Protein AF-A0A928JRU5-F1 (afdb_monomer_lite)

Foldseek 3Di:
DDPVVVVVVVVVVVVVVVVVVVVVVVVVVVVVVVVVVVVVVVVVVVVVVVVVPPDDPDDDPDDDDDDDDDDPPPPCPDPDDPVVPPPDPPVPPDPPVDLVVLLVVLLVVLVVLLVVLLVVLVPDPDPCSVVLNVQSVVLSVVLNVVLVVLNVDPDDSVVSNVVSVVSSVVSVVVSVVSVVSD

Sequence (182 aa):
MRKKDLLNQIKYLTQKVLEADKTVKKLNDDILDKEEEIRRLNEKIEAMEASYNEKPLEETISEQNEAEETIENDVSVPEMKYEDFNFAKESINEELDDVNDYAVKAISRIITESIKIGCVLASGDNPNKKELLNLTLGRTEVAKNEISSLIETNLSNAEKIKTIDNEENQVKEYYQSILAQL

Radius of gyration: 27.27 Å; chains: 1; bounding box: 64×40×86 Å

Secondary structure (DSSP, 8-state):
--HHHHHHHHHHHHHHHHHHHHHHHHHHHHHHHHHHHHHHHHHHHHHHHHHHTTS---SSSSS------------------GGGS-------------HHHHHHHHHHHHHHHHHHHHHHHHHS--TTHHHHHHHHHHHHHHHHHHHHHHHTSSS-HHHHHHHHHHHHHHHHHHHHHHHTT-

pLDDT: mean 78.16, std 20.5, range [34.72, 96.25]

Structure (mmCIF, N/CA/C/O backbone):
data_AF-A0A928JRU5-F1
#
_entry.id   AF-A0A928JRU5-F1
#
loop_
_atom_site.group_PDB
_atom_site.id
_atom_site.type_symbol
_atom_site.label_atom_id
_atom_site.label_alt_id
_atom_site.label_comp_id
_atom_site.label_asym_id
_atom_site.label_entity_id
_atom_site.label_seq_id
_atom_site.pdbx_PDB_ins_code
_atom_site.Cartn_x
_atom_site.Cartn_y
_atom_site.Cartn_z
_atom_site.occupancy
_atom_site.B_iso_or_equiv
_atom_site.auth_seq_id
_atom_site.auth_comp_id
_atom_site.auth_asym_id
_atom_site.auth_atom_id
_atom_site.pdbx_PDB_model_num
ATOM 1 N N . MET A 1 1 ? -21.771 -6.485 52.111 1.00 59.91 1 MET A N 1
ATOM 2 C CA . MET A 1 1 ? -22.221 -7.018 50.805 1.00 59.91 1 MET A CA 1
ATOM 3 C C . MET A 1 1 ? -23.178 -8.169 51.063 1.00 59.91 1 MET A C 1
ATOM 5 O O . MET A 1 1 ? -22.841 -9.017 51.883 1.00 59.91 1 MET A O 1
ATOM 9 N N . ARG A 1 2 ? -24.392 -8.177 50.499 1.00 85.81 2 ARG A N 1
ATOM 10 C CA . ARG A 1 2 ? -25.373 -9.226 50.832 1.00 85.81 2 ARG A CA 1
ATOM 11 C C . ARG A 1 2 ? -25.075 -10.484 50.014 1.00 85.81 2 ARG A C 1
ATOM 13 O O . ARG A 1 2 ? -24.599 -10.396 48.888 1.00 85.81 2 ARG A O 1
ATOM 20 N N . LYS A 1 3 ? -25.407 -11.663 50.551 1.00 88.25 3 LYS A N 1
ATOM 21 C CA . LYS A 1 3 ? -25.219 -12.974 49.891 1.00 88.25 3 LYS A CA 1
ATOM 22 C C . LYS A 1 3 ? -25.751 -13.010 48.446 1.00 88.25 3 LYS A C 1
ATOM 24 O O . LYS A 1 3 ? -25.159 -13.650 47.588 1.00 88.25 3 LYS A O 1
ATOM 29 N N . LYS A 1 4 ? -26.849 -12.296 48.176 1.00 89.62 4 LYS A N 1
ATOM 30 C CA . LYS A 1 4 ? -27.463 -12.170 46.845 1.00 89.62 4 LYS A CA 1
ATOM 31 C C . LYS A 1 4 ? -26.592 -11.384 45.853 1.00 89.62 4 LYS A C 1
ATOM 33 O O . LYS A 1 4 ? -26.512 -11.770 44.693 1.00 89.62 4 LYS A O 1
ATOM 38 N N . ASP A 1 5 ? -25.914 -10.336 46.317 1.00 91.06 5 ASP A N 1
ATOM 39 C CA . ASP A 1 5 ? -25.045 -9.494 45.484 1.00 91.06 5 ASP A CA 1
ATOM 40 C C . ASP A 1 5 ? -23.798 -10.276 45.055 1.00 91.06 5 ASP A C 1
ATOM 42 O O . ASP A 1 5 ? -23.427 -10.262 43.884 1.00 91.06 5 ASP A O 1
ATOM 46 N N . LEU A 1 6 ? -23.215 -11.040 45.986 1.00 89.88 6 LEU A N 1
ATOM 47 C CA . LEU A 1 6 ? -22.100 -11.952 45.709 1.00 89.88 6 LEU A CA 1
ATOM 48 C C . LEU A 1 6 ? -22.490 -13.030 44.689 1.00 89.88 6 LEU A C 1
ATOM 50 O O . LEU A 1 6 ? -21.728 -13.314 43.772 1.00 89.88 6 LEU A O 1
ATOM 54 N N . LEU A 1 7 ? -23.695 -13.598 44.803 1.00 93.38 7 LEU A N 1
ATOM 55 C CA . LEU A 1 7 ? -24.170 -14.621 43.868 1.00 93.38 7 LEU A CA 1
ATOM 56 C C . LEU A 1 7 ? -24.329 -14.073 42.439 1.00 93.38 7 LEU A C 1
ATOM 58 O O . LEU A 1 7 ? -23.999 -14.755 41.471 1.00 93.38 7 LEU A O 1
ATOM 62 N N . ASN A 1 8 ? -24.825 -12.841 42.309 1.00 91.75 8 ASN A N 1
ATOM 63 C CA . ASN A 1 8 ? -24.967 -12.175 41.016 1.00 91.75 8 ASN A CA 1
ATOM 64 C C . ASN A 1 8 ? -23.606 -11.832 40.402 1.00 91.75 8 ASN A C 1
ATOM 66 O O . ASN A 1 8 ? -23.420 -12.020 39.203 1.00 91.75 8 ASN A O 1
ATOM 70 N N . GLN A 1 9 ? -22.648 -11.386 41.218 1.00 91.44 9 GLN A N 1
ATOM 71 C CA . GLN A 1 9 ? -21.283 -11.143 40.755 1.00 91.44 9 GLN A CA 1
ATOM 72 C C . GLN A 1 9 ? -20.598 -12.421 40.289 1.00 91.44 9 GLN A C 1
ATOM 74 O O . GLN A 1 9 ? -19.991 -12.414 39.224 1.00 91.44 9 GLN A O 1
ATOM 79 N N . ILE A 1 10 ? -20.746 -13.524 41.027 1.00 93.06 10 ILE A N 1
ATOM 80 C CA . ILE A 1 10 ? -20.205 -14.823 40.614 1.00 93.06 10 ILE A CA 1
ATOM 81 C C . ILE A 1 10 ? -20.796 -15.232 39.264 1.00 93.06 10 ILE A C 1
ATOM 83 O O . ILE A 1 10 ? -20.038 -15.540 38.356 1.00 93.06 10 ILE A O 1
ATOM 87 N N . LYS A 1 11 ? -22.122 -15.153 39.082 1.00 93.50 11 LYS A N 1
ATOM 88 C CA . LYS A 1 11 ? -22.759 -15.475 37.791 1.00 93.50 11 LYS A CA 1
ATOM 89 C C . LYS A 1 11 ? -22.220 -14.627 36.639 1.00 93.50 11 LYS A C 1
ATOM 91 O O . LYS A 1 11 ? -21.908 -15.166 35.583 1.00 93.50 11 LYS A O 1
ATOM 96 N N . TYR A 1 12 ? -22.098 -13.320 36.855 1.00 92.12 12 TYR A N 1
ATOM 97 C CA . TYR A 1 12 ? -21.572 -12.396 35.853 1.00 92.12 12 TYR A CA 1
ATOM 98 C C . TYR A 1 12 ? -20.116 -12.706 35.490 1.00 92.12 12 TYR A C 1
ATOM 100 O O . TYR A 1 12 ? -19.767 -12.760 34.313 1.00 92.12 12 TYR A O 1
ATOM 108 N N . LEU A 1 13 ? -19.271 -12.959 36.493 1.00 93.12 13 LEU A N 1
ATOM 109 C CA . LEU A 1 13 ? -17.870 -13.310 36.277 1.00 93.12 13 LEU A CA 1
ATOM 110 C C . LEU A 1 13 ? -17.731 -14.663 35.574 1.00 93.12 13 LEU A C 1
ATOM 112 O O . LEU A 1 13 ? -16.951 -14.768 34.637 1.00 93.12 13 LEU A O 1
ATOM 116 N N . THR A 1 14 ? -18.519 -15.672 35.952 1.00 93.81 14 THR A N 1
ATOM 117 C CA . THR A 1 14 ? -18.525 -16.975 35.273 1.00 93.81 14 THR A CA 1
ATOM 118 C C . THR A 1 14 ? -18.911 -16.840 33.803 1.00 93.81 14 THR A C 1
ATOM 120 O O . THR A 1 14 ? -18.282 -17.461 32.952 1.00 93.81 14 THR A O 1
ATOM 123 N N . GLN A 1 15 ? -19.905 -16.008 33.487 1.00 92.12 15 GLN A N 1
ATOM 124 C CA . GLN A 1 15 ? -20.292 -15.770 32.101 1.00 92.12 15 GLN A CA 1
ATOM 125 C C . GLN A 1 15 ? -19.173 -15.084 31.306 1.00 92.12 15 GLN A C 1
ATOM 127 O O . GLN A 1 15 ? -18.856 -15.527 30.206 1.00 92.12 15 GLN A O 1
ATOM 132 N N . LYS A 1 16 ? -18.518 -14.073 31.889 1.00 93.75 16 LYS A N 1
ATOM 133 C CA . LYS A 1 16 ? -17.364 -13.417 31.261 1.00 93.75 16 LYS A CA 1
ATOM 134 C C . LYS A 1 16 ? -16.194 -14.362 31.015 1.00 93.75 16 LYS A C 1
ATOM 136 O O . LYS A 1 16 ? -15.569 -14.280 29.966 1.00 93.75 16 LYS A O 1
ATOM 141 N N . VAL A 1 17 ? -15.904 -15.257 31.960 1.00 94.75 17 VAL A N 1
ATOM 142 C CA . VAL A 1 17 ? -14.858 -16.277 31.788 1.00 94.75 17 VAL A CA 1
ATOM 143 C C . VAL A 1 17 ? -15.222 -17.219 30.641 1.00 94.75 17 VAL A C 1
ATOM 145 O O . VAL A 1 17 ? -14.391 -17.468 29.781 1.00 94.75 17 VAL A O 1
ATOM 148 N N . LEU A 1 18 ? -16.481 -17.657 30.552 1.00 93.62 18 LEU A N 1
ATOM 149 C CA . LEU A 1 18 ? -16.941 -18.517 29.458 1.00 93.62 18 LEU A CA 1
ATOM 150 C C . LEU A 1 18 ? -16.835 -17.833 28.079 1.00 93.62 18 LEU A C 1
ATOM 152 O O . LEU A 1 18 ? -16.519 -18.476 27.080 1.00 93.62 18 LEU A O 1
ATOM 156 N N . GLU A 1 19 ? -17.133 -16.535 28.002 1.00 93.12 19 GLU A N 1
ATOM 157 C CA . GLU A 1 19 ? -16.989 -15.734 26.778 1.00 93.12 19 GLU A CA 1
ATOM 158 C C . GLU A 1 19 ? -15.513 -15.536 26.398 1.00 93.12 19 GLU A C 1
ATOM 160 O O . GLU A 1 19 ? -15.153 -15.665 25.223 1.00 93.12 19 GLU A O 1
ATOM 165 N N . ALA A 1 20 ? -14.650 -15.301 27.389 1.00 91.19 20 ALA A N 1
ATOM 166 C CA . ALA A 1 20 ? -13.207 -15.227 27.192 1.00 91.19 20 ALA A CA 1
ATOM 167 C C . ALA A 1 20 ? -12.645 -16.565 26.688 1.00 91.19 20 ALA A C 1
ATOM 169 O O . ALA A 1 20 ? -11.932 -16.571 25.689 1.00 91.19 20 ALA A O 1
ATOM 170 N N . ASP A 1 21 ? -13.040 -17.697 27.279 1.00 92.94 21 ASP A N 1
ATOM 171 C CA . ASP A 1 21 ? -12.604 -19.035 26.853 1.00 92.94 21 ASP A CA 1
ATOM 172 C C . ASP A 1 21 ? -12.999 -19.340 25.402 1.00 92.94 21 ASP A C 1
ATOM 174 O O . ASP A 1 21 ? -12.212 -19.900 24.638 1.00 92.94 21 ASP A O 1
ATOM 178 N N . LYS A 1 22 ? -14.204 -18.931 24.981 1.00 92.94 22 LYS A N 1
ATOM 179 C CA . LYS A 1 22 ? -14.630 -19.053 23.576 1.00 92.94 22 LYS A CA 1
ATOM 180 C C . LYS A 1 22 ? -13.756 -18.222 22.642 1.00 92.94 22 LYS A C 1
ATOM 182 O O . LYS A 1 22 ? -13.404 -18.692 21.564 1.00 92.94 22 LYS A O 1
ATOM 187 N N . THR A 1 23 ? -13.416 -17.005 23.058 1.00 95.19 23 THR A N 1
ATOM 188 C CA . THR A 1 23 ? -12.553 -16.106 22.282 1.00 95.19 23 THR A CA 1
ATOM 189 C C . THR A 1 23 ? -11.142 -16.673 22.162 1.00 95.19 23 THR A C 1
ATOM 191 O O . THR A 1 23 ? -10.604 -16.730 21.063 1.00 95.19 23 THR A O 1
ATOM 194 N N . VAL A 1 24 ? -10.575 -17.164 23.267 1.00 94.12 24 VAL A N 1
ATOM 195 C CA . VAL A 1 24 ? -9.254 -17.808 23.294 1.00 94.12 24 VAL A CA 1
ATOM 196 C C . VAL A 1 24 ? -9.229 -19.031 22.387 1.00 94.12 24 VAL A C 1
ATOM 198 O O . VAL A 1 24 ? -8.288 -19.197 21.619 1.00 94.12 24 VAL A O 1
ATOM 201 N N . LYS A 1 25 ? -10.277 -19.862 22.421 1.00 93.75 25 LYS A N 1
ATOM 202 C CA . LYS A 1 25 ? -10.36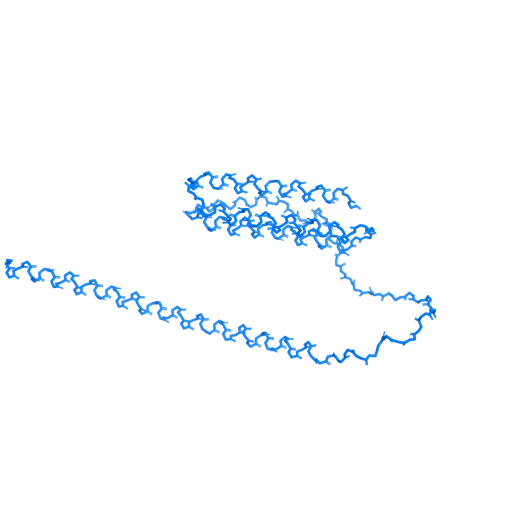7 -21.021 21.534 1.00 93.75 25 LYS A CA 1
ATOM 203 C C . LYS A 1 25 ? -10.349 -20.607 20.061 1.00 93.75 25 LYS A C 1
ATOM 205 O O . LYS A 1 25 ? -9.582 -21.174 19.298 1.00 93.75 25 LYS A O 1
ATOM 210 N N . LYS A 1 26 ? -11.142 -19.598 19.688 1.00 93.19 26 LYS A N 1
ATOM 211 C CA . LYS A 1 26 ? -11.169 -19.087 18.314 1.00 93.19 26 LYS A CA 1
ATOM 212 C C . LYS A 1 26 ? -9.799 -18.560 17.876 1.00 93.19 26 LYS A C 1
ATOM 214 O O . LYS A 1 26 ? -9.340 -18.906 16.802 1.00 93.19 26 LYS A O 1
ATOM 219 N N . LEU A 1 27 ? -9.134 -17.775 18.726 1.00 93.44 27 LEU A N 1
ATOM 220 C CA . LEU A 1 27 ? -7.796 -17.258 18.430 1.00 93.44 27 LEU A CA 1
ATOM 221 C C . LEU A 1 27 ? -6.762 -18.379 18.268 1.00 93.44 27 LEU A C 1
ATOM 223 O O . LEU A 1 27 ? -5.895 -18.275 17.412 1.00 93.44 27 LEU A O 1
ATOM 227 N N . ASN A 1 28 ? -6.855 -19.452 19.057 1.00 94.94 28 ASN A N 1
ATOM 228 C CA . ASN A 1 28 ? -5.986 -20.617 18.886 1.00 94.94 28 ASN A CA 1
ATOM 229 C C . ASN A 1 28 ? -6.232 -21.339 17.557 1.00 94.94 28 ASN A C 1
ATOM 231 O O . ASN A 1 28 ? -5.267 -21.756 16.921 1.00 94.94 28 ASN A O 1
ATOM 235 N N . ASP A 1 29 ? -7.494 -21.483 17.149 1.00 92.31 29 ASP A N 1
ATOM 236 C CA . ASP A 1 29 ? -7.839 -22.072 15.853 1.00 92.31 29 ASP A CA 1
ATOM 237 C C . ASP A 1 29 ? -7.281 -21.191 14.707 1.00 92.31 29 ASP A C 1
ATOM 239 O O . ASP A 1 29 ? -6.600 -21.697 13.819 1.00 92.31 29 ASP A O 1
ATOM 243 N N . ASP A 1 30 ? -7.440 -19.862 14.795 1.00 92.50 30 ASP A N 1
ATOM 244 C CA . ASP A 1 30 ? -6.900 -18.906 13.813 1.00 92.50 30 ASP A CA 1
ATOM 245 C C . ASP A 1 30 ? -5.351 -18.937 13.750 1.00 92.50 30 ASP A C 1
ATOM 247 O O . ASP A 1 30 ? -4.764 -18.808 12.673 1.00 92.50 30 ASP A O 1
ATOM 251 N N . ILE A 1 31 ? -4.667 -19.116 14.891 1.00 93.00 31 ILE A N 1
ATOM 252 C CA . ILE A 1 31 ? -3.200 -19.261 14.949 1.00 93.00 31 ILE A CA 1
ATOM 253 C C . ILE A 1 31 ? -2.753 -20.536 14.233 1.00 93.00 31 ILE A C 1
ATOM 255 O O . ILE A 1 31 ? -1.812 -20.478 13.443 1.00 93.00 31 ILE A O 1
ATOM 259 N N . LEU A 1 32 ? -3.426 -21.666 14.469 1.00 93.62 32 LEU A N 1
ATOM 260 C CA . LEU A 1 32 ? -3.097 -22.938 13.817 1.00 93.62 32 LEU A CA 1
ATOM 261 C C . LEU A 1 32 ? -3.215 -22.839 12.291 1.00 93.62 32 LEU A C 1
ATOM 263 O O . LEU A 1 32 ? -2.316 -23.286 11.574 1.00 93.62 32 LEU A O 1
ATOM 267 N N . ASP A 1 33 ? -4.274 -22.196 11.798 1.00 92.69 33 ASP A N 1
ATOM 268 C CA . ASP A 1 33 ? -4.468 -21.969 10.364 1.00 92.69 33 ASP A CA 1
ATOM 269 C C . ASP A 1 33 ? -3.334 -21.109 9.774 1.00 92.69 33 ASP A C 1
ATOM 271 O O . ASP A 1 33 ? -2.803 -21.402 8.696 1.00 92.69 33 ASP A O 1
ATOM 275 N N . LYS A 1 34 ? -2.906 -20.068 10.500 1.00 92.50 34 LYS A N 1
ATOM 276 C CA . LYS A 1 34 ? -1.802 -19.190 10.080 1.00 92.50 34 LYS A CA 1
ATOM 277 C C . LYS A 1 34 ? -0.442 -19.880 10.115 1.00 92.50 34 LYS A C 1
ATOM 279 O O . LYS A 1 34 ? 0.370 -19.660 9.217 1.00 92.50 34 LYS A O 1
ATOM 284 N N . GLU A 1 35 ? -0.185 -20.734 11.099 1.00 94.56 35 GLU A N 1
ATOM 285 C CA . GLU A 1 35 ? 1.037 -21.544 11.156 1.00 94.56 35 GLU A CA 1
ATOM 286 C C . GLU A 1 35 ? 1.127 -22.520 9.974 1.00 94.56 35 GLU A C 1
ATOM 288 O O . GLU A 1 35 ? 2.209 -22.743 9.424 1.00 94.56 35 GLU A O 1
ATOM 293 N N . GLU A 1 36 ? -0.002 -23.079 9.531 1.00 92.62 36 GLU A N 1
ATOM 294 C CA . GLU A 1 36 ? -0.041 -23.913 8.330 1.00 92.62 36 GLU A CA 1
ATOM 295 C C . GLU A 1 36 ? 0.204 -23.110 7.045 1.00 92.62 36 GLU A C 1
ATOM 297 O O . GLU A 1 36 ? 0.941 -23.569 6.169 1.00 92.62 36 GLU A O 1
ATOM 302 N N . GLU A 1 37 ? -0.341 -21.898 6.943 1.00 94.25 37 GLU A N 1
ATOM 303 C CA . GLU A 1 37 ? -0.075 -20.988 5.824 1.00 94.25 37 GLU A CA 1
ATOM 304 C C . GLU A 1 37 ? 1.415 -20.619 5.731 1.00 94.25 37 GLU A C 1
ATOM 306 O O . GLU A 1 37 ? 2.017 -20.743 4.661 1.00 94.25 37 GLU A O 1
ATOM 311 N N . ILE A 1 38 ? 2.035 -20.250 6.858 1.00 92.81 38 ILE A N 1
ATOM 312 C CA . ILE A 1 38 ? 3.472 -19.940 6.934 1.00 92.81 38 ILE A CA 1
ATOM 313 C C . ILE A 1 38 ? 4.308 -21.142 6.490 1.00 92.81 38 ILE A C 1
ATOM 315 O O . ILE A 1 38 ? 5.242 -20.984 5.704 1.00 92.81 38 ILE A O 1
ATOM 319 N N . ARG A 1 39 ? 3.957 -22.352 6.939 1.00 94.50 39 ARG A N 1
ATOM 320 C CA . ARG A 1 39 ? 4.653 -23.584 6.541 1.00 94.50 39 ARG A CA 1
ATOM 321 C C . ARG A 1 39 ? 4.636 -23.778 5.024 1.00 94.50 39 ARG A C 1
ATOM 323 O O . ARG A 1 39 ? 5.687 -23.992 4.431 1.00 94.50 39 ARG A O 1
ATOM 330 N N . ARG A 1 40 ? 3.466 -23.632 4.390 1.00 92.50 40 ARG A N 1
ATOM 331 C CA . ARG A 1 40 ? 3.313 -23.765 2.929 1.00 92.50 40 ARG A CA 1
ATOM 332 C C . ARG A 1 40 ? 4.105 -22.705 2.165 1.00 92.50 40 ARG A C 1
ATOM 334 O O . ARG A 1 40 ? 4.665 -22.994 1.110 1.00 92.50 40 ARG A O 1
ATOM 341 N N . LEU A 1 41 ? 4.140 -21.473 2.673 1.00 92.25 41 LEU A N 1
ATOM 342 C CA . LEU A 1 41 ? 4.920 -20.397 2.061 1.00 92.25 41 LEU A CA 1
ATOM 343 C C . LEU A 1 41 ? 6.425 -20.657 2.173 1.00 92.25 41 LEU A C 1
ATOM 345 O O . LEU A 1 41 ? 7.129 -20.475 1.183 1.00 92.25 41 LEU A O 1
ATOM 349 N N . ASN A 1 42 ? 6.902 -21.144 3.319 1.00 92.31 42 ASN A N 1
ATOM 350 C CA . ASN A 1 42 ? 8.309 -21.501 3.504 1.00 92.31 42 ASN A CA 1
ATOM 351 C C . ASN A 1 42 ? 8.735 -22.651 2.582 1.00 92.31 42 ASN A C 1
ATOM 353 O O . ASN A 1 42 ? 9.754 -22.531 1.912 1.00 92.31 42 ASN A O 1
ATOM 357 N N . GLU A 1 43 ? 7.922 -23.705 2.450 1.00 92.25 43 GLU A N 1
ATOM 358 C CA . GLU A 1 43 ? 8.180 -24.796 1.493 1.00 92.25 43 GLU A CA 1
ATOM 359 C C . GLU A 1 43 ? 8.287 -24.274 0.047 1.00 92.25 43 GLU A C 1
ATOM 361 O O . GLU A 1 43 ? 9.132 -24.715 -0.733 1.00 92.25 43 GLU A O 1
ATOM 366 N N . LYS A 1 44 ? 7.455 -23.290 -0.322 1.00 92.62 44 LYS A N 1
ATOM 367 C CA . LYS A 1 44 ? 7.504 -22.658 -1.647 1.00 92.62 44 LYS A CA 1
ATOM 368 C C . LYS A 1 44 ? 8.761 -21.806 -1.843 1.00 92.62 44 LYS A C 1
ATOM 370 O O . LYS A 1 44 ? 9.297 -21.788 -2.950 1.00 92.62 44 LYS A O 1
ATOM 375 N N . ILE A 1 45 ? 9.207 -21.098 -0.805 1.00 89.44 45 ILE A N 1
ATOM 376 C CA . ILE A 1 45 ? 10.455 -20.323 -0.827 1.00 89.44 45 ILE A CA 1
ATOM 377 C C . ILE A 1 45 ? 11.642 -21.271 -0.999 1.00 89.44 45 ILE A C 1
ATOM 379 O O . ILE A 1 45 ? 12.417 -21.079 -1.930 1.00 89.44 45 ILE A O 1
ATOM 383 N N . GLU A 1 46 ? 11.729 -22.339 -0.204 1.00 90.38 46 GLU A N 1
ATOM 384 C CA . GLU A 1 46 ? 12.803 -23.337 -0.309 1.00 90.38 46 GLU A CA 1
ATOM 385 C C . GLU A 1 46 ? 12.858 -23.979 -1.705 1.00 90.38 46 GLU A C 1
ATOM 387 O O . GLU A 1 46 ? 13.931 -24.105 -2.294 1.00 90.38 46 GLU A O 1
ATOM 392 N N . ALA A 1 47 ? 11.704 -24.328 -2.285 1.00 84.81 47 ALA A N 1
ATOM 393 C CA . ALA A 1 47 ? 11.640 -24.861 -3.647 1.00 84.81 47 ALA A CA 1
ATOM 394 C C . ALA A 1 47 ? 12.133 -23.850 -4.700 1.00 84.81 47 ALA A C 1
ATOM 396 O O . ALA A 1 47 ? 12.791 -24.223 -5.674 1.00 84.81 47 ALA A O 1
ATOM 397 N N . MET A 1 48 ? 11.828 -22.564 -4.509 1.00 83.81 48 MET A N 1
ATOM 398 C CA . MET A 1 48 ? 12.268 -21.495 -5.402 1.00 83.81 48 MET A CA 1
ATOM 399 C C . MET A 1 48 ? 13.775 -21.237 -5.273 1.00 83.81 48 MET A C 1
ATOM 401 O O . MET A 1 48 ? 14.460 -21.130 -6.289 1.00 83.81 48 MET A O 1
ATOM 405 N N . GLU A 1 49 ? 14.309 -21.217 -4.052 1.00 84.56 49 GLU A N 1
ATOM 406 C CA . GLU A 1 49 ? 15.743 -21.073 -3.775 1.00 84.56 49 GLU A CA 1
ATOM 407 C C . GLU A 1 49 ? 16.558 -22.253 -4.324 1.00 84.56 49 GLU A C 1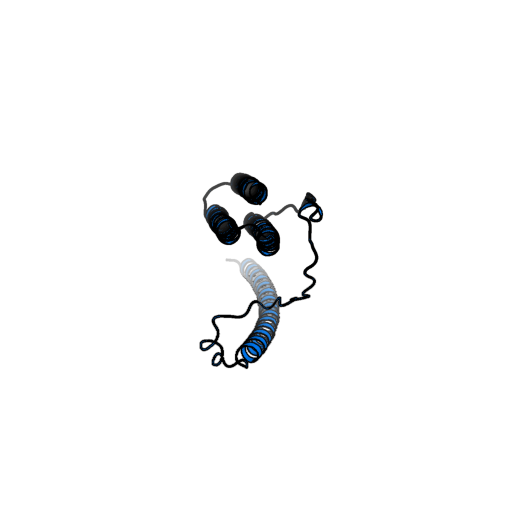
ATOM 409 O O . GLU A 1 49 ? 17.613 -22.046 -4.927 1.00 84.56 49 GLU A O 1
ATOM 414 N N . ALA A 1 50 ? 16.048 -23.483 -4.204 1.00 79.44 50 ALA A N 1
ATOM 415 C CA . ALA A 1 50 ? 16.673 -24.664 -4.798 1.00 79.44 50 ALA A CA 1
ATOM 416 C C . ALA A 1 50 ? 16.762 -24.556 -6.330 1.00 79.44 50 ALA A C 1
ATOM 418 O O . ALA A 1 50 ? 17.806 -24.855 -6.906 1.00 79.44 50 ALA A O 1
ATOM 419 N N . SER A 1 51 ? 15.712 -24.050 -6.989 1.00 74.19 51 SER A N 1
ATOM 420 C CA . SER A 1 51 ? 15.718 -23.836 -8.446 1.00 74.19 51 SER A CA 1
ATOM 421 C C . SER A 1 51 ? 16.677 -22.729 -8.906 1.00 74.19 51 SER A C 1
ATOM 423 O O . SER A 1 51 ? 17.151 -22.748 -10.041 1.00 74.19 51 SER A O 1
ATOM 425 N N . TYR A 1 52 ? 16.982 -21.765 -8.032 1.00 64.19 52 TYR A N 1
ATOM 426 C CA . TYR A 1 52 ? 17.868 -20.641 -8.337 1.00 64.19 52 TYR A CA 1
ATOM 427 C C . TYR A 1 52 ? 19.356 -21.007 -8.189 1.00 64.19 52 TYR A C 1
ATOM 429 O O . TYR A 1 52 ? 20.195 -20.487 -8.921 1.00 64.19 52 TYR A O 1
ATOM 437 N N . ASN A 1 53 ? 19.687 -21.949 -7.300 1.00 60.38 53 ASN A N 1
ATOM 438 C CA . ASN A 1 53 ? 21.067 -22.356 -7.012 1.00 60.38 53 ASN A CA 1
ATOM 439 C C . ASN A 1 53 ? 21.637 -23.446 -7.952 1.00 60.38 53 ASN A C 1
ATOM 441 O O . ASN A 1 53 ? 22.804 -23.807 -7.809 1.00 60.38 53 ASN A O 1
ATOM 445 N N . GLU A 1 54 ? 20.874 -23.955 -8.930 1.00 55.84 54 GLU A N 1
ATOM 446 C CA . GLU A 1 54 ? 21.337 -24.973 -9.900 1.00 55.84 54 GLU A CA 1
ATOM 447 C C . GLU A 1 54 ? 21.966 -24.414 -11.199 1.00 55.84 54 GLU A C 1
ATOM 449 O O . GLU A 1 54 ? 22.369 -25.190 -12.066 1.00 55.84 54 GLU A O 1
ATOM 454 N N . LYS A 1 55 ? 22.130 -23.091 -11.358 1.00 51.56 55 LYS A N 1
ATOM 455 C CA . LYS A 1 55 ? 22.937 -22.520 -12.458 1.00 51.56 55 LYS A CA 1
ATOM 456 C C . LYS A 1 55 ? 24.295 -22.026 -11.944 1.00 51.56 55 LYS A C 1
ATOM 458 O O . LYS A 1 55 ? 24.338 -20.969 -11.315 1.00 51.56 55 LYS A O 1
ATOM 463 N N . PRO A 1 56 ? 25.411 -22.734 -12.214 1.00 42.91 56 PRO A N 1
ATOM 464 C CA . PRO A 1 56 ? 26.731 -22.229 -11.870 1.00 42.91 56 PRO A CA 1
ATOM 465 C C . PRO A 1 56 ? 27.059 -21.015 -12.745 1.00 42.91 56 PRO A C 1
ATOM 467 O O . PRO A 1 56 ? 26.933 -21.037 -13.969 1.00 42.91 56 PRO A O 1
ATOM 470 N N . LEU A 1 57 ? 27.453 -19.940 -12.072 1.00 47.09 57 LEU A N 1
ATOM 471 C CA . LEU A 1 57 ? 27.728 -18.614 -12.608 1.00 47.09 57 LEU A CA 1
ATOM 472 C C . LEU A 1 57 ? 29.202 -18.495 -13.043 1.00 47.09 57 LEU A C 1
ATOM 474 O O . LEU A 1 57 ? 29.885 -17.561 -12.651 1.00 47.09 57 LEU A O 1
ATOM 478 N N . GLU A 1 58 ? 29.731 -19.461 -13.793 1.00 44.16 58 GLU A N 1
ATOM 479 C CA . GLU A 1 58 ? 31.143 -19.469 -14.210 1.00 44.16 58 GLU A CA 1
ATOM 480 C C . GLU A 1 58 ? 31.294 -20.076 -15.610 1.00 44.16 58 GLU A C 1
ATOM 482 O O . GLU A 1 58 ? 31.664 -21.231 -15.731 1.00 44.16 58 GLU A O 1
ATOM 487 N N . GLU A 1 59 ? 30.961 -19.318 -16.662 1.00 41.34 59 GLU A N 1
ATOM 488 C CA . GLU A 1 59 ? 31.522 -19.440 -18.029 1.00 41.34 59 GLU A CA 1
ATOM 489 C C . GLU A 1 59 ? 30.770 -18.488 -18.976 1.00 41.34 59 GLU A C 1
ATOM 491 O O . GLU A 1 59 ? 29.911 -18.905 -19.743 1.00 41.34 59 GLU A O 1
ATOM 496 N N . THR A 1 60 ? 31.003 -17.171 -18.889 1.00 36.56 60 THR A N 1
ATOM 497 C CA . THR A 1 60 ? 30.736 -16.226 -20.011 1.00 36.56 60 THR A CA 1
ATOM 498 C C . THR A 1 60 ? 31.336 -14.827 -19.791 1.00 36.56 60 THR A C 1
ATOM 500 O O . THR A 1 60 ? 30.833 -13.831 -20.299 1.00 36.56 60 THR A O 1
ATOM 503 N N . ILE A 1 61 ? 32.436 -14.712 -19.037 1.00 40.78 61 ILE A N 1
ATOM 504 C CA . ILE A 1 61 ? 33.257 -13.485 -19.019 1.00 40.78 61 ILE A CA 1
ATOM 505 C C . ILE A 1 61 ? 34.674 -13.844 -19.460 1.00 40.78 61 ILE A C 1
ATOM 507 O O . ILE A 1 61 ? 35.636 -13.704 -18.716 1.00 40.78 61 ILE A O 1
ATOM 511 N N . SER A 1 62 ? 34.804 -14.376 -20.667 1.00 40.06 62 SER A N 1
ATOM 512 C CA . SER A 1 62 ? 36.036 -14.301 -21.444 1.00 40.06 62 SER A CA 1
ATOM 513 C C . SER A 1 62 ? 35.700 -14.726 -22.861 1.00 40.06 62 SER A C 1
ATOM 515 O O . SER A 1 62 ? 35.101 -15.774 -23.053 1.00 40.06 62 SER A O 1
ATOM 517 N N . GLU A 1 63 ? 36.157 -13.926 -23.814 1.00 41.31 63 GLU A N 1
ATOM 518 C CA . GLU A 1 63 ? 36.130 -14.151 -25.260 1.00 41.31 63 GLU A CA 1
ATOM 519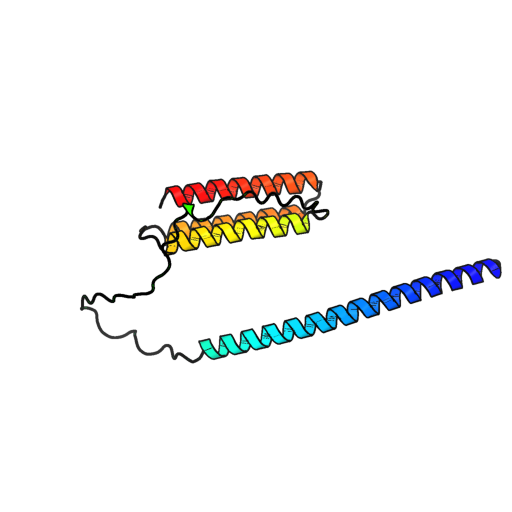 C C . GLU A 1 63 ? 34.911 -13.592 -26.016 1.00 41.31 63 GLU A C 1
ATOM 521 O O . GLU A 1 63 ? 33.777 -14.022 -25.856 1.00 41.31 63 GLU A O 1
ATOM 526 N N . GLN A 1 64 ? 35.260 -12.669 -26.924 1.00 34.84 64 GLN A N 1
ATOM 527 C CA . GLN A 1 64 ? 34.531 -12.187 -28.104 1.00 34.84 64 GLN A CA 1
ATOM 528 C C . GLN A 1 64 ? 33.639 -10.951 -27.870 1.00 34.84 64 GLN A C 1
ATOM 530 O O . GLN A 1 64 ? 32.430 -11.025 -27.717 1.00 34.84 64 GLN A O 1
ATOM 535 N N . ASN A 1 65 ? 34.217 -9.754 -27.720 1.00 45.44 65 ASN A N 1
ATOM 536 C CA . ASN A 1 65 ? 34.510 -8.859 -28.853 1.00 45.44 65 ASN A CA 1
ATOM 537 C C . ASN A 1 65 ? 34.443 -9.500 -30.254 1.00 45.44 65 ASN A C 1
ATOM 539 O O . ASN A 1 65 ? 35.218 -10.397 -30.561 1.00 45.44 65 ASN A O 1
ATOM 543 N N . GLU A 1 66 ? 33.592 -8.911 -31.096 1.00 44.28 66 GLU A N 1
ATOM 544 C CA . GLU A 1 66 ? 33.426 -9.149 -32.540 1.00 44.28 66 GLU A CA 1
ATOM 545 C C . GLU A 1 66 ? 32.616 -10.390 -32.944 1.00 44.28 66 GLU A C 1
ATOM 547 O O . GLU A 1 66 ? 33.166 -11.418 -33.316 1.00 44.28 66 GLU A O 1
ATOM 552 N N . ALA A 1 67 ? 31.291 -10.235 -32.991 1.00 34.97 67 ALA A N 1
ATOM 553 C CA . ALA A 1 67 ? 30.487 -10.578 -34.167 1.00 34.97 67 ALA A CA 1
ATOM 554 C C . ALA A 1 67 ? 29.081 -9.982 -34.006 1.00 34.97 67 ALA A C 1
ATOM 556 O O . ALA A 1 67 ? 28.415 -10.179 -32.992 1.00 34.97 67 ALA A O 1
ATOM 557 N N . GLU A 1 68 ? 28.643 -9.227 -35.012 1.00 46.66 68 GLU A N 1
ATOM 558 C CA . GLU A 1 68 ? 27.229 -8.970 -35.258 1.00 46.66 68 GLU A CA 1
ATOM 559 C C . GLU A 1 68 ? 26.528 -10.321 -35.439 1.00 46.66 68 GLU A C 1
ATOM 561 O O . GLU A 1 68 ? 26.757 -11.006 -36.433 1.00 46.66 68 GLU A O 1
ATOM 566 N N . GLU A 1 69 ? 25.666 -10.709 -34.505 1.00 34.72 69 GLU A N 1
ATOM 567 C CA . GLU A 1 69 ? 24.691 -11.759 -34.765 1.00 34.72 69 GLU A CA 1
ATOM 568 C C . GLU A 1 69 ? 23.362 -11.363 -34.124 1.00 34.72 69 GLU A C 1
ATOM 570 O O . GLU A 1 69 ? 23.214 -11.211 -32.911 1.00 34.72 69 GLU A O 1
ATOM 575 N N . THR A 1 70 ? 22.400 -11.102 -35.001 1.00 43.84 70 THR A N 1
ATOM 576 C CA . THR A 1 70 ? 20.989 -10.899 -34.702 1.00 43.84 70 THR A CA 1
ATOM 577 C C . THR A 1 70 ? 20.450 -12.124 -33.973 1.00 43.84 70 THR A C 1
ATOM 579 O O . THR A 1 70 ? 20.150 -13.136 -34.601 1.00 43.84 70 THR A O 1
ATOM 582 N N . ILE A 1 71 ? 20.312 -12.035 -32.652 1.00 37.44 71 ILE A N 1
ATOM 583 C CA . ILE A 1 71 ? 19.550 -13.012 -31.878 1.00 37.44 71 ILE A CA 1
ATOM 584 C C . ILE A 1 71 ? 18.101 -12.525 -31.853 1.00 37.44 71 ILE A C 1
ATOM 586 O O . ILE A 1 71 ? 17.733 -11.648 -31.069 1.00 37.44 71 ILE A O 1
ATOM 590 N N . GLU A 1 72 ? 17.289 -13.090 -32.749 1.00 42.34 72 GLU A N 1
ATOM 591 C CA . GLU A 1 72 ? 15.831 -13.124 -32.627 1.00 42.34 72 GLU A CA 1
ATOM 592 C C . GLU A 1 72 ? 15.477 -13.819 -31.305 1.00 42.34 72 GLU A C 1
ATOM 594 O O . GLU A 1 72 ? 15.356 -15.040 -31.225 1.00 42.34 72 GLU A O 1
ATOM 599 N N . ASN A 1 73 ? 15.321 -13.039 -30.236 1.00 40.25 73 ASN A N 1
ATOM 600 C CA . ASN A 1 73 ? 14.577 -13.494 -29.074 1.00 40.25 73 ASN A CA 1
ATOM 601 C C . ASN A 1 73 ? 13.095 -13.312 -29.387 1.00 40.25 73 ASN A C 1
ATOM 603 O O . ASN A 1 73 ? 12.505 -12.277 -29.083 1.00 40.25 73 ASN A O 1
ATOM 607 N N . ASP A 1 74 ? 12.509 -14.346 -29.990 1.00 37.12 74 ASP A N 1
ATOM 608 C CA . ASP A 1 74 ? 11.065 -14.527 -30.147 1.00 37.12 74 ASP A CA 1
ATOM 609 C C . ASP A 1 74 ? 10.417 -14.841 -28.782 1.00 37.12 74 ASP A C 1
ATOM 611 O O . ASP A 1 74 ? 9.812 -15.887 -28.546 1.00 37.12 74 ASP A O 1
ATOM 615 N N . VAL A 1 75 ? 10.601 -13.931 -27.821 1.00 40.38 75 VAL A N 1
ATOM 616 C CA . VAL A 1 75 ? 9.720 -13.833 -26.663 1.00 40.38 75 VAL A CA 1
ATOM 617 C C . VAL A 1 75 ? 8.646 -12.848 -27.075 1.00 40.38 75 VAL A C 1
ATOM 619 O O . VAL A 1 75 ? 8.822 -11.635 -26.970 1.00 40.38 75 VAL A O 1
ATOM 622 N N . SER A 1 76 ? 7.529 -13.386 -27.560 1.00 41.06 76 SER A N 1
ATOM 623 C CA . SER A 1 76 ? 6.295 -12.629 -27.739 1.00 41.06 76 SER A CA 1
ATOM 624 C C . SER A 1 76 ? 5.804 -12.161 -26.365 1.00 41.06 76 SER A C 1
ATOM 626 O O . SER A 1 76 ? 4.984 -12.800 -25.705 1.00 41.06 76 SER A O 1
ATOM 628 N N . VAL A 1 77 ? 6.378 -11.055 -25.889 1.00 46.41 77 VAL A N 1
ATOM 629 C CA . VAL A 1 77 ? 5.780 -10.228 -24.849 1.00 46.41 77 VAL A CA 1
ATOM 630 C C . VAL A 1 77 ? 4.615 -9.525 -25.536 1.00 46.41 77 VAL A C 1
ATOM 632 O O . VAL A 1 77 ? 4.849 -8.839 -26.532 1.00 46.41 77 VAL A O 1
ATOM 635 N N . PRO A 1 78 ? 3.367 -9.706 -25.073 1.00 44.06 78 PRO A N 1
ATOM 636 C CA . PRO A 1 78 ? 2.234 -9.025 -25.677 1.00 44.06 78 PRO A CA 1
ATOM 637 C C . PRO A 1 78 ? 2.504 -7.518 -25.719 1.00 44.06 78 PRO A C 1
ATOM 639 O O . PRO A 1 78 ? 2.785 -6.921 -24.677 1.00 44.06 78 PRO A O 1
ATOM 642 N N . GLU A 1 79 ? 2.429 -6.910 -26.907 1.00 40.09 79 GLU A N 1
ATOM 643 C CA . GLU A 1 79 ? 2.381 -5.455 -27.066 1.00 40.09 79 GLU A CA 1
ATOM 644 C C . GLU A 1 79 ? 1.136 -4.945 -26.329 1.00 40.09 79 GLU A C 1
ATOM 646 O O . GLU A 1 79 ? 0.033 -4.938 -26.871 1.00 40.09 79 GLU A O 1
ATOM 651 N N . MET A 1 80 ? 1.290 -4.575 -25.060 1.00 48.06 80 MET A N 1
ATOM 652 C CA . MET A 1 80 ? 0.224 -3.942 -24.293 1.00 48.06 80 MET A CA 1
ATOM 653 C C . MET A 1 80 ? 0.316 -2.440 -24.499 1.00 48.06 80 MET A C 1
ATOM 655 O O . MET A 1 80 ? 1.273 -1.797 -24.058 1.00 48.06 80 MET A O 1
ATOM 659 N N . LYS A 1 81 ? -0.688 -1.869 -25.166 1.00 51.59 81 LYS A N 1
ATOM 660 C CA . LYS A 1 81 ? -0.813 -0.420 -25.267 1.00 51.59 81 LYS A CA 1
ATOM 661 C C . LYS A 1 81 ? -1.350 0.104 -23.946 1.00 51.59 81 LYS A C 1
ATOM 663 O O . LYS A 1 81 ? -2.208 -0.504 -23.312 1.00 51.59 81 LYS A O 1
ATOM 668 N N . TYR A 1 82 ? -0.863 1.269 -23.533 1.00 44.94 82 TYR A N 1
ATOM 669 C CA . TYR A 1 82 ? -1.302 1.924 -22.297 1.00 44.94 82 TYR A CA 1
ATOM 670 C C . TYR A 1 82 ? -2.827 2.157 -22.259 1.00 44.94 82 TYR A C 1
ATOM 672 O O . TYR A 1 82 ? -3.444 2.185 -21.197 1.00 44.94 82 TYR A O 1
ATOM 680 N N . GLU A 1 83 ? -3.435 2.258 -23.439 1.00 48.44 83 GLU A N 1
ATOM 681 C CA . GLU A 1 83 ? -4.869 2.438 -23.674 1.00 48.44 83 GLU A CA 1
ATOM 682 C C . GLU A 1 83 ? -5.717 1.202 -23.317 1.00 48.44 83 GLU A C 1
ATOM 684 O O . GLU A 1 83 ? -6.914 1.346 -23.069 1.00 48.44 83 GLU A O 1
ATOM 689 N N . ASP A 1 84 ? -5.116 0.010 -23.234 1.00 43.59 84 ASP A N 1
ATOM 690 C CA . ASP A 1 84 ? -5.820 -1.242 -22.918 1.00 43.59 84 ASP A CA 1
ATOM 691 C C . ASP A 1 84 ? -6.115 -1.390 -21.414 1.00 43.59 84 ASP A C 1
ATOM 693 O O . ASP A 1 84 ? -6.953 -2.197 -20.997 1.00 43.59 84 ASP A O 1
ATOM 697 N N . PHE A 1 85 ? -5.477 -0.571 -20.572 1.00 45.00 85 PHE A N 1
ATOM 698 C CA . PHE A 1 85 ? -5.780 -0.494 -19.149 1.00 45.00 85 PHE A CA 1
ATOM 699 C C . PHE A 1 85 ? -6.890 0.519 -18.920 1.00 45.00 85 PHE A C 1
ATOM 701 O O . PHE A 1 85 ? -6.664 1.709 -18.709 1.00 45.00 85 PHE A O 1
ATOM 708 N N . ASN A 1 86 ? -8.122 0.020 -18.942 1.00 43.56 86 ASN A N 1
ATOM 709 C CA . ASN A 1 86 ? -9.291 0.819 -18.628 1.00 43.56 86 ASN A CA 1
ATOM 710 C C . ASN A 1 86 ? -9.094 1.486 -17.251 1.00 43.56 86 ASN A C 1
ATOM 712 O O . ASN A 1 86 ? -8.977 0.800 -16.233 1.00 43.56 86 ASN A O 1
ATOM 716 N N . PHE A 1 87 ? -9.068 2.823 -17.221 1.00 44.47 87 PHE A N 1
ATOM 717 C CA . PHE A 1 87 ? -9.049 3.662 -16.012 1.00 44.47 87 PHE A CA 1
ATOM 718 C C . PHE A 1 87 ? -10.390 3.599 -15.277 1.00 44.47 87 PHE A C 1
ATOM 720 O O . PHE A 1 87 ? -10.935 4.628 -14.865 1.00 44.47 87 PHE A O 1
ATOM 727 N N . ALA A 1 88 ? -10.977 2.408 -15.177 1.00 37.22 88 ALA A N 1
ATOM 728 C CA . ALA A 1 88 ? -12.229 2.218 -14.497 1.00 37.22 88 ALA A CA 1
ATOM 729 C C . ALA A 1 88 ? -12.045 2.750 -13.076 1.00 37.22 88 ALA A C 1
ATOM 731 O O . ALA A 1 88 ? -11.327 2.182 -12.255 1.00 37.22 88 ALA A O 1
ATOM 732 N N . LYS A 1 89 ? -12.713 3.876 -12.810 1.00 46.59 89 LYS A N 1
ATOM 733 C CA . LYS A 1 89 ? -13.266 4.172 -11.499 1.00 46.59 89 LYS A CA 1
ATOM 734 C C . LYS A 1 89 ? -14.126 2.966 -11.142 1.00 46.59 89 LYS A C 1
ATOM 736 O O . LYS A 1 89 ? -15.339 2.988 -11.326 1.00 46.59 89 LYS A O 1
ATOM 741 N N . GLU A 1 90 ? -13.518 1.908 -10.634 1.00 36.41 90 GLU A N 1
ATOM 742 C CA . GLU A 1 90 ? -14.220 1.108 -9.658 1.00 36.41 90 GLU A CA 1
ATOM 743 C C . GLU A 1 90 ? -14.337 2.023 -8.449 1.00 36.41 90 GLU A C 1
ATOM 745 O O . GLU A 1 90 ? -13.432 2.160 -7.628 1.00 36.41 90 GLU A O 1
ATOM 750 N N . SER A 1 91 ? -15.445 2.766 -8.415 1.00 44.38 91 SER A N 1
ATOM 751 C CA . SER A 1 91 ? -15.938 3.354 -7.186 1.00 44.38 91 SER A CA 1
ATOM 752 C C . SER A 1 91 ? -16.261 2.182 -6.272 1.00 44.38 91 SER A C 1
ATOM 754 O O . SER A 1 91 ? -17.386 1.677 -6.257 1.00 44.38 91 SER A O 1
ATOM 756 N N . ILE A 1 92 ? -15.252 1.702 -5.557 1.00 40.72 92 ILE A N 1
ATOM 757 C CA . ILE A 1 92 ? -15.454 0.821 -4.425 1.00 40.72 92 ILE A CA 1
ATOM 758 C C . ILE A 1 92 ? -16.073 1.722 -3.353 1.00 40.72 92 ILE A C 1
ATOM 760 O O . ILE A 1 92 ? -15.377 2.332 -2.549 1.00 40.72 92 ILE A O 1
ATOM 764 N N . ASN A 1 93 ? -17.399 1.863 -3.407 1.00 41.22 93 ASN A N 1
ATOM 765 C CA . ASN A 1 93 ? -18.219 2.344 -2.299 1.00 41.22 93 ASN A CA 1
ATOM 766 C C . ASN A 1 93 ? -18.253 1.241 -1.228 1.00 41.22 93 ASN A C 1
ATOM 768 O O . ASN A 1 93 ? -19.302 0.668 -0.947 1.00 41.22 93 ASN A O 1
ATOM 772 N N . GLU A 1 94 ? -17.095 0.895 -0.675 1.00 44.06 94 GLU A N 1
ATOM 773 C CA . GLU A 1 94 ? -17.041 0.256 0.633 1.00 44.06 94 GLU A CA 1
ATOM 774 C C . GLU A 1 94 ? -16.873 1.387 1.637 1.00 44.06 94 GLU A C 1
ATOM 776 O O . GLU A 1 94 ? -15.892 2.131 1.573 1.00 44.06 94 GLU A O 1
ATOM 781 N N . GLU A 1 95 ? -17.849 1.545 2.532 1.00 44.34 95 GLU A N 1
ATOM 782 C CA . GLU A 1 95 ? -17.658 2.304 3.765 1.00 44.34 95 GLU A CA 1
ATOM 783 C C . GLU A 1 95 ? -16.481 1.662 4.510 1.00 44.34 95 GLU A C 1
ATOM 785 O O . GLU A 1 95 ? -16.604 0.625 5.159 1.00 44.34 95 GLU A O 1
ATOM 790 N N . LEU A 1 96 ? -15.293 2.228 4.309 1.00 51.38 96 LEU A N 1
ATOM 791 C CA . LEU A 1 96 ? -14.080 1.857 5.017 1.00 51.38 96 LEU A CA 1
ATOM 792 C C . LEU A 1 96 ? -14.131 2.549 6.375 1.00 51.38 96 LEU A C 1
ATOM 794 O O . LEU A 1 96 ? -13.772 3.718 6.505 1.00 51.38 96 LEU A O 1
ATOM 798 N N . ASP A 1 97 ? -14.620 1.814 7.373 1.00 55.88 97 ASP A N 1
ATOM 799 C CA . ASP A 1 97 ? -14.708 2.281 8.760 1.00 55.88 97 ASP A CA 1
ATOM 800 C C . ASP A 1 97 ? -13.319 2.502 9.400 1.00 55.88 97 ASP A C 1
ATOM 802 O O . ASP A 1 97 ? -13.207 3.242 10.382 1.00 55.88 97 ASP A O 1
ATOM 806 N N . ASP A 1 98 ? -12.249 1.921 8.832 1.00 78.62 98 ASP A N 1
ATOM 807 C CA . ASP A 1 98 ? -10.863 2.091 9.284 1.00 78.62 98 ASP A CA 1
ATOM 808 C C . ASP A 1 98 ? -9.992 2.816 8.235 1.00 78.62 98 ASP A C 1
ATOM 810 O O . ASP A 1 98 ? -9.827 2.383 7.092 1.00 78.62 98 ASP A O 1
ATOM 814 N N . VAL A 1 99 ? -9.381 3.928 8.652 1.00 85.56 99 VAL A N 1
ATOM 815 C CA . VAL A 1 99 ? -8.411 4.704 7.860 1.00 85.56 99 VAL A CA 1
ATOM 816 C C . VAL A 1 99 ? -7.191 3.866 7.483 1.00 85.56 99 VAL A C 1
ATOM 818 O O . VAL A 1 99 ? -6.591 4.112 6.438 1.00 85.56 99 VAL A O 1
ATOM 821 N N . ASN A 1 100 ? -6.834 2.872 8.296 1.00 86.25 100 ASN A N 1
ATOM 822 C CA . ASN A 1 100 ? -5.726 1.969 7.996 1.00 86.25 100 ASN A CA 1
ATOM 823 C C . ASN A 1 100 ? -6.014 1.135 6.748 1.00 86.25 100 ASN A C 1
ATOM 825 O O . ASN A 1 100 ? -5.182 1.077 5.843 1.00 86.25 100 ASN A O 1
ATOM 829 N N . ASP A 1 101 ? -7.213 0.555 6.657 1.00 88.44 101 ASP A N 1
ATOM 830 C CA . ASP A 1 101 ? -7.626 -0.219 5.486 1.00 88.44 101 ASP A CA 1
ATOM 831 C C . ASP A 1 101 ? -7.679 0.670 4.237 1.00 88.44 101 ASP A C 1
ATOM 833 O O . ASP A 1 101 ? -7.274 0.253 3.147 1.00 88.44 101 ASP A O 1
ATOM 837 N N . TYR A 1 102 ? -8.120 1.926 4.393 1.00 89.06 102 TYR A N 1
ATOM 838 C CA . TYR A 1 102 ? -8.104 2.904 3.307 1.00 89.06 102 TYR A CA 1
ATOM 839 C C . TYR A 1 102 ? -6.677 3.196 2.822 1.00 89.06 102 TYR A C 1
ATOM 841 O O . TYR A 1 102 ? -6.406 3.142 1.622 1.00 89.06 102 TYR A O 1
ATOM 849 N N . ALA A 1 103 ? -5.751 3.448 3.750 1.00 89.19 103 ALA A N 1
ATOM 850 C CA . ALA A 1 103 ? -4.350 3.727 3.454 1.00 89.19 103 ALA A CA 1
ATOM 851 C C . ALA A 1 103 ? -3.653 2.543 2.764 1.00 89.19 103 ALA A C 1
ATOM 853 O O . ALA A 1 103 ? -2.952 2.735 1.770 1.00 89.19 103 ALA A O 1
ATOM 854 N N . VAL A 1 104 ? -3.891 1.311 3.227 1.00 90.25 104 VAL A N 1
ATOM 855 C CA . VAL A 1 104 ? -3.355 0.092 2.596 1.00 90.25 104 VAL A CA 1
ATOM 856 C C . VAL A 1 104 ? -3.874 -0.059 1.164 1.00 90.25 104 VAL A C 1
ATOM 858 O O . VAL A 1 104 ? -3.095 -0.353 0.250 1.00 90.25 104 VAL A O 1
ATOM 861 N N . LYS A 1 105 ? -5.172 0.183 0.933 1.00 91.00 105 LYS A N 1
ATOM 862 C CA . LYS A 1 105 ? -5.760 0.152 -0.416 1.00 91.00 105 LYS A CA 1
ATOM 863 C C . LYS A 1 105 ? -5.164 1.235 -1.320 1.00 91.00 105 LYS A C 1
ATOM 865 O O . LYS A 1 105 ? -4.818 0.928 -2.458 1.00 91.00 105 LYS A O 1
ATOM 870 N N . ALA A 1 106 ? -4.995 2.459 -0.823 1.00 91.44 106 ALA A N 1
ATOM 871 C CA . ALA A 1 106 ? -4.379 3.558 -1.569 1.00 91.44 106 ALA A CA 1
ATOM 872 C C . ALA A 1 106 ? -2.930 3.243 -1.979 1.00 91.44 106 ALA A C 1
ATOM 874 O O . ALA A 1 106 ? -2.576 3.329 -3.155 1.00 91.44 106 ALA A O 1
ATOM 875 N N . ILE A 1 107 ? -2.109 2.761 -1.041 1.00 93.12 107 ILE A N 1
ATOM 876 C CA . ILE A 1 107 ? -0.735 2.319 -1.325 1.00 93.12 107 ILE A CA 1
ATOM 877 C C . ILE A 1 107 ? -0.726 1.208 -2.381 1.00 93.12 107 ILE A C 1
ATOM 879 O O . ILE A 1 107 ? 0.075 1.240 -3.315 1.00 93.12 107 ILE A O 1
ATOM 883 N N . SER A 1 108 ? -1.641 0.243 -2.272 1.00 91.12 108 SER A N 1
ATOM 884 C CA . SER A 1 108 ? -1.746 -0.861 -3.232 1.00 91.12 108 SER A CA 1
ATOM 885 C C . SER A 1 108 ? -2.079 -0.369 -4.645 1.00 91.12 108 SER A C 1
ATOM 887 O O . SER A 1 108 ? -1.511 -0.873 -5.618 1.00 91.12 108 SER A O 1
ATOM 889 N N . ARG A 1 109 ? -2.954 0.640 -4.776 1.00 91.62 109 ARG A N 1
ATOM 890 C CA . ARG A 1 109 ? -3.267 1.279 -6.065 1.00 91.62 109 ARG A CA 1
ATOM 891 C C . ARG A 1 109 ? -2.039 1.970 -6.659 1.00 91.62 109 ARG A C 1
ATOM 893 O O . ARG A 1 109 ? -1.710 1.692 -7.810 1.00 91.62 109 ARG A O 1
ATOM 900 N N . ILE A 1 110 ? -1.321 2.767 -5.864 1.00 92.62 110 ILE A N 1
ATOM 901 C CA . ILE A 1 110 ? -0.082 3.449 -6.284 1.00 92.62 110 ILE A CA 1
ATOM 902 C C . ILE A 1 110 ? 0.972 2.443 -6.773 1.00 92.62 110 ILE A C 1
ATOM 904 O O . ILE A 1 110 ? 1.520 2.597 -7.865 1.00 92.62 110 ILE A O 1
ATOM 908 N N . ILE A 1 111 ? 1.225 1.372 -6.013 1.00 93.12 111 ILE A N 1
ATOM 909 C CA . ILE A 1 111 ? 2.191 0.329 -6.399 1.00 93.12 111 ILE A CA 1
ATOM 910 C C . ILE A 1 111 ? 1.761 -0.360 -7.697 1.00 93.12 111 ILE A C 1
ATOM 912 O O . ILE A 1 111 ? 2.582 -0.580 -8.586 1.00 93.12 111 ILE A O 1
ATOM 916 N N . THR A 1 112 ? 0.474 -0.681 -7.832 1.00 90.75 112 THR A N 1
ATOM 917 C CA . THR A 1 112 ? -0.053 -1.320 -9.044 1.00 90.75 112 THR A CA 1
ATOM 918 C C . THR A 1 112 ? 0.151 -0.434 -10.275 1.00 90.75 112 THR A C 1
ATOM 920 O O . THR A 1 112 ? 0.538 -0.934 -11.330 1.00 90.75 112 THR A O 1
ATOM 923 N N . GLU A 1 113 ? -0.079 0.876 -10.162 1.00 86.88 113 GLU A N 1
ATOM 924 C CA . GLU A 1 113 ? 0.189 1.819 -11.254 1.00 86.88 113 GLU A CA 1
ATOM 925 C C . GLU A 1 113 ? 1.683 1.920 -11.582 1.00 86.88 113 GLU A C 1
ATOM 927 O O . GLU A 1 113 ? 2.055 1.842 -12.752 1.00 86.88 113 GLU A O 1
ATOM 932 N N . SER A 1 114 ? 2.543 1.995 -10.565 1.00 91.31 114 SER A N 1
ATOM 933 C CA . SER A 1 114 ? 4.003 1.994 -10.725 1.00 91.31 114 SER A CA 1
ATOM 934 C C . SER A 1 114 ? 4.501 0.783 -11.520 1.00 91.31 114 SER A C 1
ATOM 936 O O . SER A 1 114 ? 5.282 0.925 -12.462 1.00 91.31 114 SER A O 1
ATOM 938 N N . ILE A 1 115 ? 3.984 -0.411 -11.204 1.00 89.69 115 ILE A N 1
ATOM 939 C CA . ILE A 1 115 ? 4.314 -1.653 -11.917 1.00 89.69 115 ILE A CA 1
ATOM 940 C C . ILE A 1 115 ? 3.880 -1.570 -13.382 1.00 89.69 115 ILE A C 1
ATOM 942 O O . ILE A 1 115 ? 4.671 -1.901 -14.264 1.00 89.69 115 ILE A O 1
ATOM 946 N N . LYS A 1 116 ? 2.656 -1.099 -13.661 1.00 87.31 116 LYS A N 1
ATOM 947 C CA . LYS A 1 116 ? 2.159 -0.950 -15.041 1.00 87.31 116 LYS A CA 1
ATOM 948 C C . LYS A 1 116 ? 3.064 -0.038 -15.864 1.00 87.31 116 LYS A C 1
ATOM 950 O O . LYS A 1 116 ? 3.429 -0.389 -16.982 1.00 87.31 116 LYS A O 1
ATOM 955 N N . ILE A 1 117 ? 3.461 1.101 -15.304 1.00 86.25 117 ILE A N 1
ATOM 956 C CA . ILE A 1 117 ? 4.385 2.036 -15.958 1.00 86.25 117 ILE A CA 1
ATOM 957 C C . ILE A 1 117 ? 5.743 1.376 -16.169 1.00 86.25 117 ILE A C 1
ATOM 959 O O . ILE A 1 117 ? 6.295 1.459 -17.261 1.00 86.25 117 ILE A O 1
ATOM 963 N N . GLY A 1 118 ? 6.252 0.658 -15.166 1.00 85.81 118 GLY A N 1
ATOM 964 C CA . GLY A 1 118 ? 7.490 -0.107 -15.278 1.00 85.81 118 GLY A CA 1
ATOM 965 C C . GLY A 1 118 ? 7.464 -1.123 -16.423 1.00 85.81 118 GLY A C 1
ATOM 966 O O . GLY A 1 118 ? 8.441 -1.221 -17.163 1.00 85.81 118 GLY A O 1
ATOM 967 N N . CYS A 1 119 ? 6.342 -1.818 -16.629 1.00 85.50 119 CYS A N 1
ATOM 968 C CA . CYS A 1 119 ? 6.158 -2.709 -17.775 1.00 85.50 119 CYS A CA 1
ATOM 969 C C . CYS A 1 119 ? 6.230 -1.949 -19.108 1.00 85.50 119 CYS A C 1
ATOM 971 O O . CYS A 1 119 ? 6.955 -2.371 -20.003 1.00 85.50 119 CYS A O 1
ATOM 973 N N . VAL A 1 120 ? 5.545 -0.807 -19.227 1.00 84.62 120 VAL A N 1
ATOM 974 C CA . VAL A 1 120 ? 5.585 0.024 -20.446 1.00 84.62 120 VAL A CA 1
ATOM 975 C C . VAL A 1 120 ? 7.005 0.522 -20.731 1.00 84.62 120 VAL A C 1
ATOM 977 O O . VAL A 1 120 ? 7.484 0.419 -21.859 1.00 84.62 120 VAL A O 1
ATOM 980 N N . LEU A 1 121 ? 7.709 1.010 -19.707 1.00 85.56 121 LEU A N 1
ATOM 981 C CA . LEU A 1 121 ? 9.097 1.466 -19.815 1.00 85.56 121 LEU A CA 1
ATOM 982 C C . LEU A 1 121 ? 10.051 0.335 -20.226 1.00 85.56 121 LEU A C 1
ATOM 984 O O . LEU A 1 121 ? 11.009 0.579 -20.957 1.00 85.56 121 LEU A O 1
ATOM 988 N N . ALA A 1 122 ? 9.812 -0.890 -19.752 1.00 80.62 122 ALA A N 1
ATOM 989 C CA . ALA A 1 122 ? 10.630 -2.053 -20.085 1.00 80.62 122 ALA A CA 1
ATOM 990 C C . ALA A 1 122 ? 10.434 -2.515 -21.539 1.00 80.62 122 ALA A C 1
ATOM 992 O O . ALA A 1 122 ? 11.405 -2.931 -22.171 1.00 80.62 122 ALA A O 1
ATOM 993 N N . SER A 1 123 ? 9.206 -2.418 -22.059 1.00 78.75 123 SER A N 1
ATOM 994 C CA . SER A 1 123 ? 8.854 -2.777 -23.439 1.00 78.75 123 SER A CA 1
ATOM 995 C C . SER A 1 123 ? 9.204 -1.696 -24.469 1.00 78.75 123 SER A C 1
ATOM 997 O O . SER A 1 123 ? 9.306 -2.001 -25.653 1.00 78.75 123 SER A O 1
ATOM 999 N N . GLY A 1 124 ? 9.376 -0.442 -24.046 1.00 73.62 124 GLY A N 1
ATOM 1000 C CA . GLY A 1 124 ? 9.730 0.670 -24.927 1.00 73.62 124 GLY A CA 1
ATOM 1001 C C . GLY A 1 124 ? 11.225 0.749 -25.259 1.00 73.62 124 GLY A C 1
ATOM 1002 O O . GLY A 1 124 ? 12.091 0.385 -24.458 1.00 73.62 124 GLY A O 1
ATOM 1003 N N . ASP A 1 125 ? 11.538 1.319 -26.425 1.00 79.88 125 ASP A N 1
ATOM 1004 C CA . ASP A 1 125 ? 12.920 1.555 -26.875 1.00 79.88 125 ASP A CA 1
ATOM 1005 C C . ASP A 1 125 ? 13.447 2.952 -26.490 1.00 79.88 125 ASP A C 1
ATOM 1007 O O . ASP A 1 125 ? 14.339 3.524 -27.115 1.00 79.88 125 ASP A O 1
ATOM 1011 N N . ASN A 1 126 ? 12.870 3.540 -25.437 1.00 82.00 126 ASN A N 1
ATOM 1012 C CA . ASN A 1 126 ? 13.246 4.869 -24.977 1.00 82.00 126 ASN A CA 1
ATOM 1013 C C . ASN A 1 126 ? 14.642 4.826 -24.313 1.00 82.00 126 ASN A C 1
ATOM 1015 O O . ASN A 1 126 ? 14.847 4.059 -23.361 1.00 82.00 126 ASN A O 1
ATOM 1019 N N . PRO A 1 127 ? 15.605 5.662 -24.749 1.00 85.00 127 PRO A N 1
ATOM 1020 C CA . PRO A 1 127 ? 16.971 5.648 -24.220 1.00 85.00 127 PRO A CA 1
ATOM 1021 C C . PRO A 1 127 ? 17.039 6.012 -22.729 1.00 85.00 127 PRO A C 1
ATOM 1023 O O . PRO A 1 127 ? 17.958 5.582 -22.031 1.00 85.00 127 PRO A O 1
ATOM 1026 N N . ASN A 1 128 ? 16.040 6.734 -22.213 1.00 88.50 128 ASN A N 1
ATOM 1027 C CA . ASN A 1 128 ? 15.964 7.168 -20.819 1.00 88.50 128 ASN A CA 1
ATOM 1028 C C . ASN A 1 128 ? 15.150 6.208 -19.934 1.00 88.50 128 ASN A C 1
ATOM 1030 O O . ASN A 1 128 ? 14.915 6.511 -18.764 1.00 88.50 128 ASN A O 1
ATOM 1034 N N . LYS A 1 129 ? 14.742 5.028 -20.429 1.00 89.19 129 LYS A N 1
ATOM 1035 C CA . LYS A 1 129 ? 13.861 4.097 -19.693 1.00 89.19 129 LYS A CA 1
ATOM 1036 C C . LYS A 1 129 ? 14.331 3.759 -18.278 1.00 89.19 129 LYS A C 1
ATOM 1038 O O . LYS A 1 129 ? 13.518 3.665 -17.365 1.00 89.19 129 LYS A O 1
ATOM 1043 N N . LYS A 1 130 ? 15.646 3.630 -18.064 1.00 88.38 130 LYS A N 1
ATOM 1044 C CA . LYS A 1 130 ? 16.226 3.351 -16.740 1.00 88.38 130 LYS A CA 1
ATOM 1045 C C . LYS A 1 130 ? 16.050 4.525 -15.772 1.00 88.38 130 LYS A C 1
ATOM 1047 O O . LYS A 1 130 ? 15.777 4.311 -14.595 1.00 88.38 130 LYS A O 1
ATOM 1052 N N . GLU A 1 131 ? 16.208 5.753 -16.259 1.00 92.69 131 GLU A N 1
ATOM 1053 C CA . GLU A 1 131 ? 16.004 6.961 -15.459 1.00 92.69 131 GLU A CA 1
ATOM 1054 C C . GLU A 1 131 ? 14.521 7.146 -15.129 1.00 92.69 131 GLU A C 1
ATOM 1056 O O . GLU A 1 131 ? 14.173 7.290 -13.960 1.00 92.69 131 GLU A O 1
ATOM 1061 N N . LEU A 1 132 ? 13.642 7.027 -16.128 1.00 92.19 132 LEU A N 1
ATOM 1062 C CA . LEU A 1 132 ? 12.191 7.115 -15.944 1.00 92.19 132 LEU A CA 1
ATOM 1063 C C . LEU A 1 132 ? 11.661 6.040 -14.980 1.00 92.19 132 LEU A C 1
ATOM 1065 O O . LEU A 1 132 ? 10.790 6.318 -14.152 1.00 92.19 132 LEU A O 1
ATOM 1069 N N . LEU A 1 133 ? 12.231 4.831 -15.015 1.00 92.38 133 LEU A N 1
ATOM 1070 C CA . LEU A 1 133 ? 11.896 3.765 -14.072 1.00 92.38 133 LEU A CA 1
ATOM 1071 C C . LEU A 1 133 ? 12.319 4.135 -12.646 1.00 92.38 133 LEU A C 1
ATOM 1073 O O . LEU A 1 133 ? 11.524 4.005 -11.718 1.00 92.38 133 LEU A O 1
ATOM 1077 N N . ASN A 1 134 ? 13.537 4.650 -12.467 1.00 92.19 134 ASN A N 1
ATOM 1078 C CA . ASN A 1 134 ? 14.016 5.096 -11.158 1.00 92.19 134 ASN A CA 1
ATOM 1079 C C . ASN A 1 134 ? 13.171 6.245 -10.594 1.00 92.19 134 ASN A C 1
ATOM 1081 O O . ASN A 1 134 ? 12.884 6.253 -9.399 1.00 92.19 134 ASN A O 1
ATOM 1085 N N . LEU A 1 135 ? 12.742 7.189 -11.436 1.00 94.19 135 LEU A N 1
ATOM 1086 C CA . LEU A 1 135 ? 11.836 8.269 -11.037 1.00 94.19 135 LEU A CA 1
ATOM 1087 C C . LEU A 1 135 ? 10.471 7.726 -10.598 1.00 94.19 135 LEU A C 1
ATOM 1089 O O . LEU A 1 135 ? 9.954 8.128 -9.555 1.00 94.19 135 LEU A O 1
ATOM 1093 N N . THR A 1 136 ? 9.923 6.766 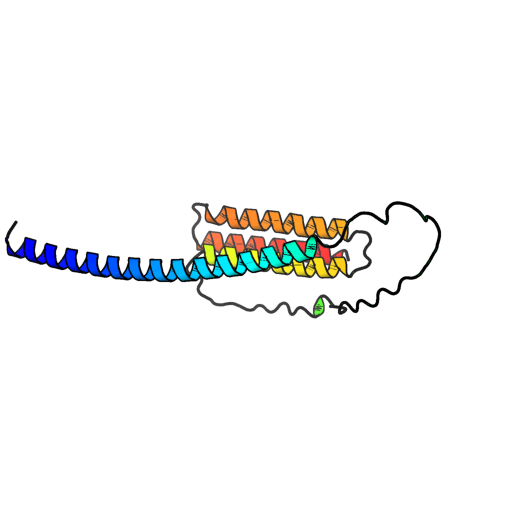-11.348 1.00 92.88 136 THR A N 1
ATOM 1094 C CA . THR A 1 136 ? 8.662 6.091 -11.005 1.00 92.88 136 THR A CA 1
ATOM 1095 C C . THR A 1 136 ? 8.779 5.406 -9.642 1.00 92.88 136 THR A C 1
ATOM 1097 O O . THR A 1 136 ? 7.977 5.670 -8.743 1.00 92.88 136 THR A O 1
ATOM 1100 N N . LEU A 1 137 ? 9.814 4.584 -9.440 1.00 92.88 137 LEU A N 1
ATOM 1101 C CA . LEU A 1 137 ? 10.058 3.872 -8.182 1.00 92.88 137 LEU A CA 1
ATOM 1102 C C . LEU A 1 137 ? 10.291 4.836 -7.013 1.00 92.88 137 LEU A C 1
ATOM 1104 O O . LEU A 1 137 ? 9.689 4.672 -5.954 1.00 92.88 137 LEU A O 1
ATOM 1108 N N . GLY A 1 138 ? 11.097 5.880 -7.223 1.00 94.06 138 GLY A N 1
ATOM 1109 C CA . GLY A 1 138 ? 11.370 6.905 -6.219 1.00 94.06 138 GLY A CA 1
ATOM 1110 C C . GLY A 1 138 ? 10.101 7.618 -5.757 1.00 94.06 138 GLY A C 1
ATOM 1111 O O . GLY A 1 138 ? 9.861 7.718 -4.554 1.00 94.06 138 GLY A O 1
ATOM 1112 N N . ARG A 1 139 ? 9.237 8.050 -6.689 1.00 96.12 139 ARG A N 1
ATOM 1113 C CA . ARG A 1 139 ? 7.962 8.686 -6.324 1.00 96.12 139 ARG A CA 1
ATOM 1114 C C . ARG A 1 139 ? 7.021 7.724 -5.597 1.00 96.12 139 ARG A C 1
ATOM 1116 O O . ARG A 1 139 ? 6.382 8.135 -4.632 1.00 96.12 139 ARG A O 1
ATOM 1123 N N . THR A 1 140 ? 6.978 6.459 -6.023 1.00 94.31 140 THR A N 1
ATOM 1124 C CA . THR A 1 140 ? 6.175 5.397 -5.381 1.00 94.31 140 THR A CA 1
ATOM 1125 C C . THR A 1 140 ? 6.561 5.228 -3.912 1.00 94.31 140 THR A C 1
ATOM 1127 O O . THR A 1 140 ? 5.701 5.189 -3.034 1.00 94.31 140 THR A O 1
ATOM 1130 N N . GLU A 1 141 ? 7.865 5.151 -3.640 1.00 95.00 141 GLU A N 1
ATOM 1131 C CA . GLU A 1 141 ? 8.390 4.935 -2.294 1.00 95.00 141 GLU A CA 1
ATOM 1132 C C . GLU A 1 141 ? 8.105 6.124 -1.372 1.00 95.00 141 GLU A C 1
ATOM 1134 O O . GLU A 1 141 ? 7.692 5.938 -0.227 1.00 95.00 141 GLU A O 1
ATOM 1139 N N . VAL A 1 142 ? 8.269 7.349 -1.882 1.00 96.25 142 VAL A N 1
ATOM 1140 C CA . VAL A 1 142 ? 7.949 8.575 -1.136 1.00 96.25 142 VAL A CA 1
ATOM 1141 C C . VAL A 1 142 ? 6.467 8.608 -0.768 1.00 96.25 142 VAL A C 1
ATOM 1143 O O . VAL A 1 142 ? 6.149 8.722 0.413 1.00 96.25 142 VAL A O 1
ATOM 1146 N N . ALA A 1 143 ? 5.573 8.405 -1.738 1.00 93.56 143 ALA A N 1
ATOM 1147 C CA . ALA A 1 143 ? 4.131 8.450 -1.501 1.00 93.56 143 ALA A CA 1
ATOM 1148 C C . ALA A 1 143 ? 3.663 7.374 -0.507 1.00 93.56 143 ALA A C 1
ATOM 1150 O O . ALA A 1 143 ? 2.842 7.639 0.371 1.00 93.56 143 ALA A O 1
ATOM 1151 N N . LYS A 1 144 ? 4.231 6.161 -0.580 1.00 94.38 144 LYS A N 1
ATOM 1152 C CA . LYS A 1 144 ? 3.971 5.092 0.398 1.00 94.38 144 LYS A CA 1
ATOM 1153 C C . LYS A 1 144 ? 4.318 5.536 1.819 1.00 94.38 144 LYS A C 1
ATOM 1155 O O . LYS A 1 144 ? 3.543 5.300 2.749 1.00 94.38 144 LYS A O 1
ATOM 1160 N N . ASN A 1 145 ? 5.481 6.160 1.990 1.00 94.00 145 ASN A N 1
ATOM 1161 C CA . ASN A 1 145 ? 5.952 6.615 3.295 1.00 94.00 145 ASN A CA 1
ATOM 1162 C C . ASN A 1 145 ? 5.124 7.800 3.812 1.00 94.00 145 ASN A C 1
ATOM 1164 O O . ASN A 1 145 ? 4.776 7.828 4.991 1.00 94.00 145 ASN A O 1
ATOM 1168 N N . GLU A 1 146 ? 4.738 8.726 2.934 1.00 93.25 146 GLU A N 1
ATOM 1169 C CA . GLU A 1 146 ? 3.847 9.844 3.259 1.00 93.25 146 GLU A CA 1
ATOM 1170 C C . GLU A 1 146 ? 2.478 9.333 3.733 1.00 93.25 146 GLU A C 1
ATOM 1172 O O . GLU A 1 146 ? 2.053 9.676 4.837 1.00 93.25 146 GLU A O 1
ATOM 1177 N N . ILE A 1 147 ? 1.841 8.420 2.991 1.00 92.69 147 ILE A N 1
ATOM 1178 C CA . ILE A 1 147 ? 0.560 7.803 3.379 1.00 92.69 147 ILE A CA 1
ATOM 1179 C C . ILE A 1 147 ? 0.677 7.035 4.701 1.00 92.69 147 ILE A C 1
ATOM 1181 O O . ILE A 1 147 ? -0.180 7.175 5.574 1.00 92.69 147 ILE A O 1
ATOM 1185 N N . SER A 1 148 ? 1.749 6.262 4.886 1.00 90.44 148 SER A N 1
ATOM 1186 C CA . SER A 1 148 ? 1.975 5.512 6.131 1.00 90.44 148 SER A CA 1
ATOM 1187 C C . SER A 1 148 ? 2.145 6.449 7.331 1.00 90.44 148 SER A C 1
ATOM 1189 O O . SER A 1 148 ? 1.578 6.203 8.392 1.00 90.44 148 SER A O 1
ATOM 1191 N N . SER A 1 149 ? 2.853 7.570 7.158 1.00 90.31 149 SER A N 1
ATOM 1192 C CA . SER A 1 149 ? 3.047 8.560 8.223 1.00 90.31 149 SER A CA 1
ATOM 1193 C C . SER A 1 149 ? 1.746 9.252 8.646 1.00 90.31 149 SER A C 1
ATOM 1195 O O . SER A 1 149 ? 1.587 9.601 9.815 1.00 90.31 149 SER A O 1
ATOM 1197 N N . LEU A 1 150 ? 0.774 9.401 7.733 1.00 87.88 150 LEU A N 1
ATOM 1198 C CA . LEU A 1 150 ? -0.523 10.018 8.035 1.00 87.88 150 LEU A CA 1
ATOM 1199 C C . LEU A 1 150 ? -1.333 9.207 9.048 1.00 87.88 150 LEU A C 1
ATOM 1201 O O . LEU A 1 150 ? -2.087 9.795 9.829 1.00 87.88 150 LEU A O 1
ATOM 1205 N N . ILE A 1 151 ? -1.156 7.885 9.078 1.00 81.88 151 ILE A N 1
ATOM 1206 C CA . ILE A 1 151 ? -1.834 7.001 10.031 1.00 81.88 151 ILE A CA 1
ATOM 1207 C C . ILE A 1 151 ? -1.491 7.396 11.473 1.00 81.88 151 ILE A C 1
ATOM 1209 O O . ILE A 1 151 ? -2.391 7.492 12.309 1.00 81.88 151 ILE A O 1
ATOM 1213 N N . GLU A 1 152 ? -0.227 7.726 11.739 1.00 81.62 152 GLU A N 1
ATOM 1214 C CA . GLU A 1 152 ? 0.293 8.058 13.073 1.00 81.62 152 GLU A CA 1
ATOM 1215 C C . GLU A 1 152 ? -0.046 9.489 13.530 1.00 81.62 152 GLU A C 1
ATOM 1217 O O . GLU A 1 152 ? 0.174 9.853 14.686 1.00 81.62 152 GLU A O 1
ATOM 1222 N N . THR A 1 153 ? -0.603 10.323 12.648 1.00 85.81 153 THR A N 1
ATOM 1223 C CA . THR A 1 153 ? -0.946 11.712 12.983 1.00 85.81 153 THR A CA 1
ATOM 1224 C C . THR A 1 153 ? -2.223 11.823 13.825 1.00 85.81 153 THR A C 1
ATOM 1226 O O . THR A 1 153 ? -3.136 11.002 13.734 1.00 85.81 153 THR A O 1
ATOM 1229 N N . ASN A 1 154 ? -2.340 12.909 14.597 1.00 84.06 154 ASN A N 1
ATOM 1230 C CA . ASN A 1 154 ? -3.536 13.233 15.394 1.00 84.06 154 ASN A CA 1
ATOM 1231 C C . ASN A 1 154 ? -4.678 13.881 14.576 1.00 84.06 154 ASN A C 1
ATOM 1233 O O . ASN A 1 154 ? -5.572 14.500 15.152 1.00 84.06 154 ASN A O 1
ATOM 1237 N N . LEU A 1 155 ? -4.637 13.789 13.244 1.00 86.12 155 LEU A N 1
ATOM 1238 C CA . LEU A 1 155 ? -5.688 14.308 12.364 1.00 86.12 155 LEU A CA 1
ATOM 1239 C C . LEU A 1 155 ? -6.974 13.484 12.483 1.00 86.12 155 LEU A C 1
ATOM 1241 O O . LEU A 1 155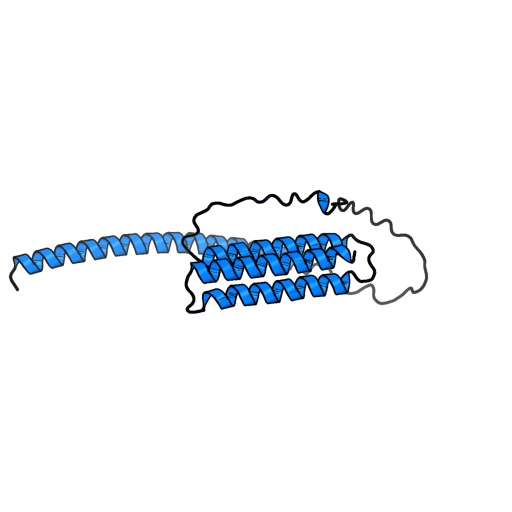 ? -6.941 12.304 12.841 1.00 86.12 155 LEU A O 1
ATOM 1245 N N . SER A 1 156 ? -8.113 14.089 12.142 1.00 88.44 156 SER A N 1
ATOM 1246 C CA . SER A 1 156 ? -9.364 13.335 12.046 1.00 88.44 156 SER A CA 1
ATOM 1247 C C . SER A 1 156 ? -9.323 12.343 10.879 1.00 88.44 156 SER A C 1
ATOM 1249 O O . SER A 1 156 ? -8.640 12.565 9.877 1.00 88.44 156 SER A O 1
ATOM 1251 N N . ASN A 1 157 ? -10.097 11.259 10.969 1.00 85.62 157 ASN A N 1
ATOM 1252 C CA . ASN A 1 157 ? -10.145 10.239 9.916 1.00 85.62 157 ASN A CA 1
ATOM 1253 C C . ASN A 1 157 ? -10.513 10.821 8.540 1.00 85.62 157 ASN A C 1
ATOM 1255 O O . ASN A 1 157 ? -9.902 10.468 7.536 1.00 85.62 157 ASN A O 1
ATOM 1259 N N . ALA A 1 158 ? -11.454 11.768 8.500 1.00 86.56 158 ALA A N 1
ATOM 1260 C CA . ALA A 1 158 ? -11.860 12.437 7.265 1.00 86.56 158 ALA A CA 1
ATOM 1261 C C . ALA A 1 158 ? -10.727 13.278 6.645 1.00 86.56 158 ALA A C 1
ATOM 1263 O O . ALA A 1 158 ? -10.567 13.306 5.426 1.00 86.56 158 ALA A O 1
ATOM 1264 N N . GLU A 1 159 ? -9.920 13.950 7.469 1.00 88.44 159 GLU A N 1
ATOM 1265 C CA . GLU A 1 159 ? -8.766 14.722 6.994 1.00 88.44 159 GLU A CA 1
ATOM 1266 C C . GLU A 1 159 ? -7.642 13.813 6.496 1.00 88.44 159 GLU A C 1
ATOM 1268 O O . GLU A 1 159 ? -7.023 14.120 5.475 1.00 88.44 159 GLU A O 1
ATOM 1273 N N . LYS A 1 160 ? -7.411 12.675 7.165 1.00 88.25 160 LYS A N 1
ATOM 1274 C CA . LYS A 1 160 ? -6.448 11.661 6.714 1.00 88.25 160 LYS A CA 1
ATOM 1275 C C . LYS A 1 160 ? -6.830 11.125 5.339 1.00 88.25 160 LYS A C 1
ATOM 1277 O O . LYS A 1 160 ? -6.013 11.204 4.431 1.00 88.25 160 LYS A O 1
ATOM 1282 N N . ILE A 1 161 ? -8.077 10.684 5.162 1.00 90.88 161 ILE A N 1
ATOM 1283 C CA . ILE A 1 161 ? -8.589 10.188 3.872 1.00 90.88 161 ILE A CA 1
ATOM 1284 C C . ILE A 1 161 ? -8.423 11.247 2.778 1.00 90.88 161 ILE A C 1
ATOM 1286 O O . ILE A 1 161 ? -7.829 10.968 1.744 1.00 90.88 161 ILE A O 1
ATOM 1290 N N . LYS A 1 162 ? -8.835 12.494 3.033 1.00 91.31 162 LYS A N 1
ATOM 1291 C CA . LYS A 1 162 ? -8.677 13.585 2.060 1.00 91.31 162 LYS A CA 1
ATOM 1292 C C . LYS A 1 162 ? -7.213 13.835 1.677 1.00 91.31 162 LYS A C 1
ATOM 1294 O O . LYS A 1 162 ? -6.924 14.192 0.537 1.00 91.31 162 LYS A O 1
ATOM 1299 N N . THR A 1 163 ? -6.297 13.700 2.632 1.00 92.38 163 THR A N 1
ATOM 1300 C CA . THR A 1 163 ? -4.864 13.886 2.377 1.00 92.38 163 THR A CA 1
ATOM 1301 C C . THR A 1 163 ? -4.304 12.724 1.559 1.00 92.38 163 THR A C 1
ATOM 1303 O O . THR A 1 163 ? -3.556 12.966 0.618 1.00 92.38 163 THR A O 1
ATOM 1306 N N . ILE A 1 164 ? -4.729 11.491 1.852 1.00 92.62 164 ILE A N 1
ATOM 1307 C CA . ILE A 1 164 ? -4.396 10.296 1.064 1.00 92.62 164 ILE A CA 1
ATOM 1308 C C . ILE A 1 164 ? -4.896 10.449 -0.380 1.00 92.62 164 ILE A C 1
ATOM 1310 O O . ILE A 1 164 ? -4.125 10.242 -1.310 1.00 92.62 164 ILE A O 1
ATOM 1314 N N . ASP A 1 165 ? -6.135 10.906 -0.580 1.00 91.81 165 ASP A N 1
ATOM 1315 C CA . ASP A 1 165 ? -6.690 11.145 -1.920 1.00 91.81 165 ASP A CA 1
ATOM 1316 C C . ASP A 1 165 ? -5.888 12.187 -2.701 1.00 91.81 165 ASP A C 1
ATOM 1318 O O . ASP A 1 165 ? -5.671 12.062 -3.908 1.00 91.81 165 ASP A O 1
ATOM 1322 N N . ASN A 1 166 ? -5.461 13.256 -2.028 1.00 93.44 166 ASN A N 1
ATOM 1323 C CA . ASN A 1 166 ? -4.626 14.274 -2.651 1.00 93.44 166 ASN A CA 1
ATOM 1324 C C . ASN A 1 166 ? -3.262 13.700 -3.063 1.00 93.44 166 ASN A C 1
ATOM 1326 O O . ASN A 1 166 ? -2.795 13.982 -4.163 1.00 93.44 166 ASN A O 1
ATOM 1330 N N . GLU A 1 167 ? -2.658 12.878 -2.208 1.00 93.50 167 GLU A N 1
ATOM 1331 C CA . GLU A 1 167 ? -1.386 12.212 -2.484 1.00 93.50 167 GLU A CA 1
ATOM 1332 C C . GLU A 1 167 ? -1.495 11.250 -3.679 1.00 93.50 167 GLU A C 1
ATOM 1334 O O . GLU A 1 167 ? -0.686 11.321 -4.605 1.00 93.50 167 GLU A O 1
ATOM 1339 N N . GLU A 1 168 ? -2.554 10.434 -3.739 1.00 91.69 168 GLU A N 1
ATOM 1340 C CA . GLU A 1 168 ? -2.838 9.561 -4.889 1.00 91.69 168 GLU A CA 1
ATOM 1341 C C . GLU A 1 168 ? -2.972 10.357 -6.198 1.00 91.69 168 GLU A C 1
ATOM 1343 O O . GLU A 1 168 ? -2.417 9.966 -7.228 1.00 91.69 168 GLU A O 1
ATOM 1348 N N . ASN A 1 169 ? -3.665 11.500 -6.174 1.00 90.19 169 ASN A N 1
ATOM 1349 C CA . ASN A 1 169 ? -3.810 12.339 -7.365 1.00 90.19 169 ASN A CA 1
ATOM 1350 C C . ASN A 1 169 ? -2.470 12.930 -7.827 1.00 90.19 169 ASN A C 1
ATOM 1352 O O . ASN A 1 169 ? -2.190 12.929 -9.025 1.00 90.19 169 ASN A O 1
ATOM 1356 N N . GLN A 1 170 ? -1.618 13.383 -6.904 1.00 91.25 170 GLN A N 1
ATOM 1357 C CA . GLN A 1 170 ? -0.295 13.915 -7.248 1.00 91.25 170 GLN A CA 1
ATOM 1358 C C . GLN A 1 170 ? 0.620 12.848 -7.850 1.00 91.25 170 GLN A C 1
ATOM 1360 O O . GLN A 1 170 ? 1.316 13.107 -8.835 1.00 91.25 170 GLN A O 1
ATOM 1365 N N . VAL A 1 171 ? 0.607 11.635 -7.291 1.00 92.81 171 VAL A N 1
ATOM 1366 C CA . VAL A 1 171 ? 1.341 10.494 -7.855 1.00 92.81 171 VAL A CA 1
ATOM 1367 C C . VAL A 1 171 ? 0.866 10.206 -9.275 1.00 92.81 171 VAL A C 1
ATOM 1369 O O . VAL A 1 171 ? 1.687 10.063 -10.179 1.00 92.81 171 VAL A O 1
ATOM 1372 N N . LYS A 1 172 ? -0.450 10.192 -9.494 1.00 89.38 172 LYS A N 1
ATOM 1373 C CA . LYS A 1 172 ? -1.031 9.944 -10.811 1.00 89.38 172 LYS A CA 1
ATOM 1374 C C . LYS A 1 172 ? -0.622 10.996 -11.842 1.00 89.38 172 LYS A C 1
ATOM 1376 O O . LYS A 1 172 ? -0.247 10.642 -12.958 1.00 89.38 172 LYS A O 1
ATOM 1381 N N . GLU A 1 173 ? -0.667 12.277 -11.486 1.00 89.50 173 GLU A N 1
ATOM 1382 C CA . GLU A 1 173 ? -0.204 13.363 -12.361 1.00 89.50 173 GLU A CA 1
ATOM 1383 C C . GLU A 1 173 ? 1.290 13.221 -12.689 1.00 89.50 173 GLU A C 1
ATOM 1385 O O . GLU A 1 173 ? 1.704 13.385 -13.840 1.00 89.50 173 GLU A O 1
ATOM 1390 N N . TYR A 1 174 ? 2.104 12.845 -11.699 1.00 93.06 174 TYR A N 1
ATOM 1391 C CA . TYR A 1 174 ? 3.530 12.599 -11.894 1.00 93.06 174 TYR A CA 1
ATOM 1392 C C . TYR A 1 174 ? 3.786 11.433 -12.856 1.00 93.06 174 TYR A C 1
ATOM 1394 O O . TYR A 1 174 ? 4.568 11.548 -13.797 1.00 93.06 174 TYR A O 1
ATOM 1402 N N . TYR A 1 175 ? 3.078 10.325 -12.671 1.00 92.25 175 TYR A N 1
ATOM 1403 C CA . TYR A 1 175 ? 3.126 9.162 -13.549 1.00 92.25 175 TYR A CA 1
ATOM 1404 C C . TYR A 1 175 ? 2.694 9.476 -14.983 1.00 92.25 175 TYR A C 1
ATOM 1406 O O . TYR A 1 175 ? 3.357 9.058 -15.931 1.00 92.25 175 TYR A O 1
ATOM 1414 N N . GLN A 1 176 ? 1.639 10.271 -15.164 1.00 88.44 176 GLN A N 1
ATOM 1415 C CA . GLN A 1 176 ? 1.237 10.753 -16.487 1.00 88.44 176 GLN A CA 1
ATOM 1416 C C . GLN A 1 176 ? 2.333 11.600 -17.147 1.00 88.44 176 GLN A C 1
ATOM 1418 O O . GLN A 1 176 ? 2.569 11.465 -18.346 1.00 88.44 176 GLN A O 1
ATOM 1423 N N . SER A 1 177 ? 3.041 12.423 -16.372 1.00 88.88 177 SER A N 1
ATOM 1424 C CA . SER A 1 177 ? 4.187 13.197 -16.861 1.00 88.88 177 SER A CA 1
ATOM 1425 C C . SER A 1 177 ? 5.364 12.312 -17.291 1.00 88.88 177 SER A C 1
ATOM 1427 O O . SER A 1 177 ? 6.019 12.609 -18.288 1.00 88.88 177 SER A O 1
ATOM 1429 N N . ILE A 1 178 ? 5.628 11.203 -16.591 1.00 88.12 178 ILE A N 1
ATOM 1430 C CA . ILE A 1 178 ? 6.648 10.222 -17.005 1.00 88.12 178 ILE A CA 1
ATOM 1431 C C . I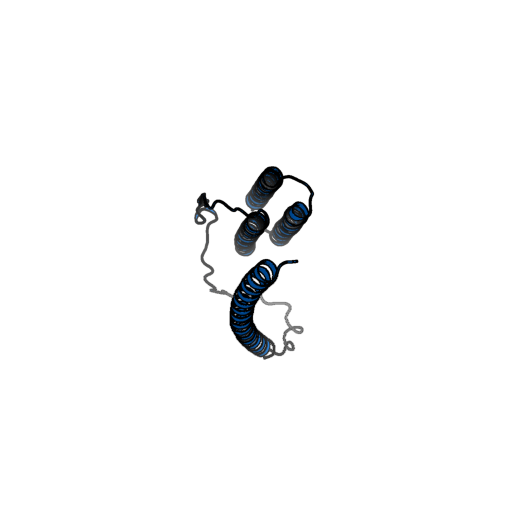LE A 1 178 ? 6.266 9.579 -18.335 1.00 88.12 178 ILE A C 1
ATOM 1433 O O . ILE A 1 178 ? 7.085 9.496 -19.244 1.00 88.12 178 ILE A O 1
ATOM 1437 N N . LEU A 1 179 ? 5.015 9.146 -18.467 1.00 84.69 179 LEU A N 1
ATOM 1438 C CA . LEU A 1 179 ? 4.541 8.497 -19.686 1.00 84.69 179 LEU A CA 1
ATOM 1439 C C . LEU A 1 179 ? 4.507 9.444 -20.885 1.00 84.69 179 LEU A C 1
ATOM 1441 O O . LEU A 1 179 ? 4.713 9.005 -22.006 1.00 84.69 179 LEU A O 1
ATOM 1445 N N . ALA A 1 180 ? 4.293 10.741 -20.667 1.00 85.62 180 ALA A N 1
ATOM 1446 C CA . ALA A 1 180 ? 4.381 11.745 -21.724 1.00 85.62 180 ALA A CA 1
ATOM 1447 C C . ALA A 1 180 ? 5.815 11.957 -22.256 1.00 85.62 180 ALA A C 1
ATOM 1449 O O . ALA A 1 180 ? 5.987 12.625 -23.274 1.00 85.62 180 ALA A O 1
ATOM 1450 N N . GLN A 1 181 ? 6.836 11.430 -21.567 1.00 83.50 181 GLN A N 1
ATOM 1451 C CA . GLN A 1 181 ? 8.242 11.475 -21.990 1.00 83.50 181 GLN A CA 1
ATOM 1452 C C . GLN A 1 181 ? 8.684 10.221 -22.754 1.00 83.50 181 GLN A C 1
ATOM 1454 O O . GLN A 1 181 ? 9.842 10.156 -23.181 1.00 83.50 181 GLN A O 1
ATOM 1459 N N . LEU A 1 182 ? 7.799 9.225 -22.876 1.00 77.81 182 LEU A N 1
ATOM 1460 C CA . LEU A 1 182 ? 8.056 8.014 -23.644 1.00 77.81 182 LEU A CA 1
ATOM 1461 C C . LEU A 1 182 ? 8.015 8.268 -25.144 1.00 77.81 182 LEU A C 1
ATOM 1463 O O . LEU A 1 182 ? 8.968 7.773 -25.789 1.00 77.81 182 LEU A O 1
#